Protein AF-A0A0Q7AJ05-F1 (afdb_monomer_lite)

Structure (mmCIF, N/CA/C/O backbone):
data_AF-A0A0Q7AJ05-F1
#
_entry.id   AF-A0A0Q7AJ05-F1
#
loop_
_atom_site.group_PDB
_atom_site.id
_atom_site.type_symbol
_atom_site.label_atom_id
_atom_site.label_alt_id
_atom_site.label_comp_id
_atom_site.label_asym_id
_atom_site.label_entity_id
_atom_site.label_seq_id
_atom_site.pdbx_PDB_ins_code
_atom_site.Cartn_x
_atom_site.Cartn_y
_atom_site.Cartn_z
_atom_site.occupancy
_atom_site.B_iso_or_equiv
_atom_site.auth_seq_id
_atom_site.auth_comp_id
_atom_site.auth_asym_id
_atom_site.auth_atom_id
_atom_site.pdbx_PDB_model_num
ATOM 1 N N . MET A 1 1 ? 37.670 7.501 -69.233 1.00 36.72 1 MET A N 1
ATOM 2 C CA . MET A 1 1 ? 38.325 7.674 -67.916 1.00 36.72 1 MET A CA 1
ATOM 3 C C . MET A 1 1 ? 37.404 8.560 -67.084 1.00 36.72 1 MET A C 1
ATOM 5 O O . MET A 1 1 ? 37.177 9.682 -67.501 1.00 36.72 1 MET A O 1
ATOM 9 N N . ASN A 1 2 ? 36.575 7.958 -66.219 1.00 43.41 2 ASN A N 1
ATOM 10 C CA . ASN A 1 2 ? 36.745 7.865 -64.747 1.00 43.41 2 ASN A CA 1
ATOM 11 C C . ASN A 1 2 ? 36.467 9.225 -64.064 1.00 43.41 2 ASN A C 1
ATOM 13 O O . ASN A 1 2 ? 37.053 10.209 -64.479 1.00 43.41 2 ASN A O 1
ATOM 17 N N . THR A 1 3 ? 35.607 9.389 -63.053 1.00 43.09 3 THR A N 1
ATOM 18 C CA . THR A 1 3 ? 35.204 8.502 -61.947 1.00 43.09 3 THR A CA 1
ATOM 19 C C . THR A 1 3 ? 33.803 8.872 -61.421 1.00 43.09 3 THR A C 1
ATOM 21 O O . THR A 1 3 ? 33.572 9.996 -60.982 1.00 43.09 3 THR A O 1
ATOM 24 N N . ALA A 1 4 ? 32.872 7.914 -61.387 1.00 48.44 4 ALA A N 1
ATOM 25 C CA . ALA A 1 4 ? 31.669 8.031 -60.564 1.00 48.44 4 ALA A CA 1
ATOM 26 C C . ALA A 1 4 ? 32.056 7.701 -59.115 1.00 48.44 4 ALA A C 1
ATOM 28 O O . ALA A 1 4 ? 32.361 6.553 -58.793 1.00 48.44 4 ALA A O 1
ATOM 29 N N . VAL A 1 5 ? 32.106 8.716 -58.251 1.00 51.06 5 VAL A N 1
ATOM 30 C CA . VAL A 1 5 ? 32.210 8.512 -56.802 1.00 51.06 5 VAL A CA 1
ATOM 31 C C . VAL A 1 5 ? 30.857 8.001 -56.321 1.00 51.06 5 VAL A C 1
ATOM 33 O O . VAL A 1 5 ? 29.906 8.758 -56.144 1.00 51.06 5 VAL A O 1
ATOM 36 N N . THR A 1 6 ? 30.764 6.686 -56.153 1.00 51.88 6 THR A N 1
ATOM 37 C CA . THR A 1 6 ? 29.638 6.030 -55.493 1.00 51.88 6 THR A CA 1
ATOM 38 C C . THR A 1 6 ? 29.774 6.249 -53.989 1.00 51.88 6 THR A C 1
ATOM 40 O O . THR A 1 6 ? 30.535 5.562 -53.309 1.00 51.88 6 THR A O 1
ATOM 43 N N . SER A 1 7 ? 29.052 7.233 -53.464 1.00 50.41 7 SER A N 1
ATOM 44 C CA . SER A 1 7 ? 28.929 7.480 -52.028 1.00 50.41 7 SER A CA 1
ATOM 45 C C . SER A 1 7 ? 28.163 6.325 -51.372 1.00 50.41 7 SER A C 1
ATOM 47 O O . SER A 1 7 ? 26.962 6.169 -51.584 1.00 50.41 7 SER A O 1
ATOM 49 N N . LEU A 1 8 ? 28.847 5.496 -50.581 1.00 55.56 8 LEU A N 1
ATOM 50 C CA . LEU A 1 8 ? 28.213 4.458 -49.763 1.00 55.56 8 LEU A CA 1
ATOM 51 C C . LEU A 1 8 ? 27.357 5.100 -48.649 1.00 55.56 8 LEU A C 1
ATOM 53 O O . LEU A 1 8 ? 27.815 6.051 -48.008 1.00 55.56 8 LEU A O 1
ATOM 57 N N . PRO A 1 9 ? 26.145 4.586 -48.358 1.00 49.41 9 PRO A N 1
ATOM 58 C CA . PRO A 1 9 ? 25.300 5.122 -47.298 1.00 49.41 9 PRO A CA 1
ATOM 59 C C . PRO A 1 9 ? 25.856 4.734 -45.918 1.00 49.41 9 PRO A C 1
ATOM 61 O O . PRO A 1 9 ? 25.534 3.692 -45.353 1.00 49.41 9 PRO A O 1
ATOM 64 N N . MET A 1 10 ? 26.665 5.623 -45.340 1.00 47.88 10 MET A N 1
ATOM 65 C CA . MET A 1 10 ? 27.173 5.582 -43.955 1.00 47.88 10 MET A CA 1
ATOM 66 C C . MET A 1 10 ? 26.078 5.793 -42.880 1.00 47.88 10 MET A C 1
ATOM 68 O O . MET A 1 10 ? 26.376 6.006 -41.709 1.00 47.88 10 MET A O 1
ATOM 72 N N . THR A 1 11 ? 24.794 5.739 -43.244 1.00 56.31 11 THR A N 1
ATOM 73 C CA . THR A 1 11 ? 23.665 6.115 -42.372 1.00 56.31 11 THR A CA 1
ATOM 74 C C . THR A 1 11 ? 22.971 4.921 -41.698 1.00 56.31 11 THR A C 1
ATOM 76 O O . THR A 1 11 ? 22.140 5.108 -40.814 1.00 56.31 11 THR A O 1
ATOM 79 N N . SER A 1 12 ? 23.307 3.683 -42.074 1.00 60.09 12 SER A N 1
ATOM 80 C CA . SER A 1 12 ? 22.541 2.488 -41.672 1.00 60.09 12 SER A CA 1
ATOM 81 C C . SER A 1 12 ? 22.815 2.016 -40.230 1.00 60.09 12 SER A C 1
ATOM 83 O O . SER A 1 12 ? 21.885 1.754 -39.468 1.00 60.09 12 SER A O 1
ATOM 85 N N . ALA A 1 13 ? 24.079 1.979 -39.793 1.00 55.28 13 ALA A N 1
ATOM 86 C CA . ALA A 1 13 ? 24.432 1.426 -38.478 1.00 55.28 13 ALA A CA 1
ATOM 87 C C . ALA A 1 13 ? 24.082 2.361 -37.303 1.00 55.28 13 ALA A C 1
ATOM 89 O O . ALA A 1 13 ? 23.601 1.908 -36.264 1.00 55.28 13 ALA A O 1
ATOM 90 N N . ALA A 1 14 ? 24.271 3.675 -37.469 1.00 57.97 14 ALA A N 1
ATOM 91 C CA . ALA A 1 14 ? 23.966 4.662 -36.430 1.00 57.97 14 ALA A CA 1
ATOM 92 C C . ALA A 1 14 ? 22.452 4.806 -36.191 1.00 57.97 14 ALA A C 1
ATOM 94 O O . ALA A 1 14 ? 22.012 4.910 -35.046 1.00 57.97 14 ALA A O 1
ATOM 95 N N . ALA A 1 15 ? 21.643 4.742 -37.255 1.00 58.00 15 ALA A N 1
ATOM 96 C CA . ALA A 1 15 ? 20.185 4.759 -37.153 1.00 58.00 15 ALA A CA 1
ATOM 97 C C . ALA A 1 15 ? 19.637 3.485 -36.480 1.00 58.00 15 ALA A C 1
ATOM 99 O O . ALA A 1 15 ? 18.734 3.571 -35.646 1.00 58.00 15 ALA A O 1
ATOM 100 N N . ALA A 1 16 ? 20.221 2.318 -36.776 1.00 56.88 16 ALA A N 1
ATOM 101 C CA . ALA A 1 16 ? 19.864 1.049 -36.137 1.00 56.88 16 ALA A CA 1
ATOM 102 C C . ALA A 1 16 ? 20.272 0.990 -34.648 1.00 56.88 16 ALA A C 1
ATOM 104 O O . ALA A 1 16 ? 19.527 0.484 -33.806 1.00 56.88 16 ALA A O 1
ATOM 105 N N . ALA A 1 17 ? 21.427 1.552 -34.284 1.00 59.06 17 ALA A N 1
ATOM 106 C CA . ALA A 1 17 ? 21.846 1.666 -32.885 1.00 59.06 17 ALA A CA 1
ATOM 107 C C . ALA A 1 17 ? 20.964 2.651 -32.093 1.00 59.06 17 ALA A C 1
ATOM 109 O O . ALA A 1 17 ? 20.597 2.380 -30.947 1.00 59.06 17 ALA A O 1
ATOM 110 N N . ALA A 1 18 ? 20.567 3.769 -32.710 1.00 60.91 18 ALA A N 1
ATOM 111 C CA . ALA A 1 18 ? 19.672 4.753 -32.105 1.00 60.91 18 ALA A CA 1
ATOM 112 C C . ALA A 1 18 ? 18.258 4.193 -31.866 1.00 60.91 18 ALA A C 1
ATOM 114 O O . ALA A 1 18 ? 17.681 4.426 -30.801 1.00 60.91 18 ALA A O 1
ATOM 115 N N . SER A 1 19 ? 17.712 3.412 -32.806 1.00 62.97 19 SER A N 1
ATOM 116 C CA . SER A 1 19 ? 16.404 2.762 -32.638 1.00 62.97 19 SER A CA 1
ATOM 117 C C . SER A 1 19 ? 16.433 1.688 -31.546 1.00 62.97 19 SER A C 1
ATOM 119 O O . SER A 1 19 ? 15.522 1.625 -30.716 1.00 62.97 19 SER A O 1
ATOM 121 N N . THR A 1 20 ? 17.521 0.917 -31.468 1.00 69.38 20 THR A N 1
ATOM 122 C CA . THR A 1 20 ? 17.738 -0.088 -30.417 1.00 69.38 20 THR A CA 1
ATOM 123 C C . THR A 1 20 ? 17.865 0.565 -29.036 1.00 69.38 20 THR A C 1
ATOM 125 O O . THR A 1 20 ? 17.202 0.153 -28.082 1.00 69.38 20 THR A O 1
ATOM 128 N N . GLY A 1 21 ? 18.641 1.649 -28.926 1.00 69.56 21 GLY A N 1
ATOM 129 C CA . GLY A 1 21 ? 18.791 2.412 -27.684 1.00 69.56 21 GLY A CA 1
ATOM 130 C C . GLY A 1 21 ? 17.496 3.094 -27.224 1.00 69.56 21 GLY A C 1
ATOM 131 O O . GLY A 1 21 ? 17.199 3.125 -26.027 1.00 69.56 21 GLY A O 1
ATOM 132 N N . ALA A 1 22 ? 16.684 3.600 -28.158 1.00 72.38 22 ALA A N 1
ATOM 133 C CA . ALA A 1 22 ? 15.378 4.186 -27.857 1.00 72.38 22 ALA A CA 1
ATOM 134 C C . ALA A 1 22 ? 14.361 3.132 -27.382 1.00 72.38 22 ALA A C 1
ATOM 136 O O . ALA A 1 22 ? 13.638 3.370 -26.409 1.00 72.38 22 ALA A O 1
ATOM 137 N N . GLY A 1 23 ? 14.343 1.955 -28.017 1.00 74.69 23 GLY A N 1
ATOM 138 C CA . GLY A 1 23 ? 13.509 0.822 -27.611 1.00 74.69 23 GLY A CA 1
ATOM 139 C C . GLY A 1 23 ? 13.845 0.336 -26.201 1.00 74.69 23 GLY A C 1
ATOM 140 O O . GLY A 1 23 ? 12.951 0.214 -25.360 1.00 74.69 23 GLY A O 1
ATOM 141 N N . LEU A 1 24 ? 15.137 0.172 -25.904 1.00 78.94 24 LEU A N 1
ATOM 142 C CA . LEU A 1 24 ? 15.610 -0.250 -24.586 1.00 78.94 24 LEU A CA 1
ATOM 143 C C . LEU A 1 24 ? 15.255 0.780 -23.499 1.00 78.94 24 LEU A C 1
ATOM 145 O O . LEU A 1 24 ? 14.713 0.425 -22.453 1.00 78.94 24 LEU A O 1
ATOM 149 N N . ARG A 1 25 ? 15.457 2.080 -23.763 1.00 75.88 25 ARG A N 1
ATOM 150 C CA . ARG A 1 25 ? 15.047 3.159 -22.841 1.00 75.88 25 ARG A CA 1
ATOM 151 C C . ARG A 1 25 ? 13.545 3.145 -22.554 1.00 75.88 25 ARG A C 1
ATOM 153 O O . ARG A 1 25 ? 13.142 3.395 -21.417 1.00 75.88 25 ARG A O 1
ATOM 160 N N . ARG A 1 26 ? 12.709 2.863 -23.558 1.00 78.88 26 ARG A N 1
ATOM 161 C CA . ARG A 1 26 ? 11.251 2.766 -23.383 1.00 78.88 26 ARG A CA 1
ATOM 162 C C . ARG A 1 26 ? 10.872 1.582 -22.493 1.00 78.88 26 AR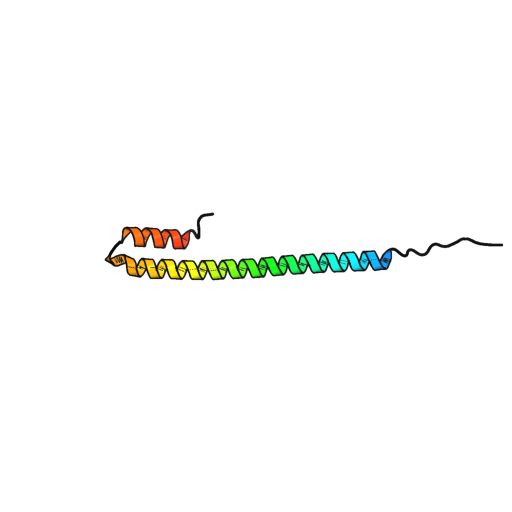G A C 1
ATOM 164 O O . ARG A 1 26 ? 10.048 1.758 -21.598 1.00 78.88 26 ARG A O 1
ATOM 171 N N . GLN A 1 27 ? 11.504 0.426 -22.690 1.00 82.06 27 GLN A N 1
ATOM 172 C CA . GLN A 1 27 ? 11.274 -0.764 -21.867 1.00 82.06 27 GLN A CA 1
ATOM 173 C C . GLN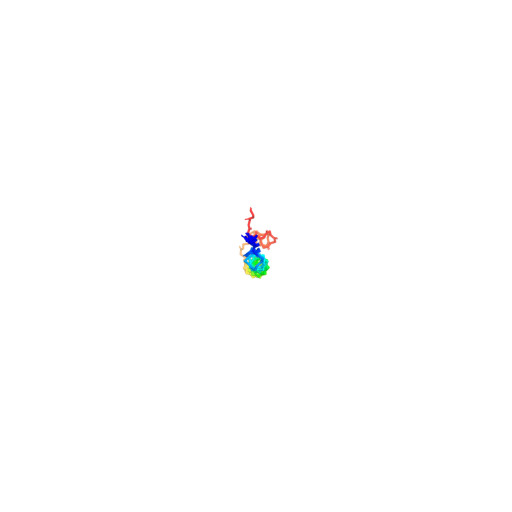 A 1 27 ? 11.690 -0.541 -20.408 1.00 82.06 27 GLN A C 1
ATOM 175 O O . GLN A 1 27 ? 10.910 -0.832 -19.504 1.00 82.06 27 GLN A O 1
ATOM 180 N N . PHE A 1 28 ? 12.853 0.070 -20.159 1.00 84.06 28 PHE A N 1
ATOM 181 C CA . PHE A 1 28 ? 13.283 0.408 -18.796 1.00 84.06 28 PHE A CA 1
ATOM 182 C C . PHE A 1 28 ? 12.334 1.386 -18.101 1.00 84.06 28 PHE A C 1
ATOM 184 O O . PHE A 1 28 ? 12.007 1.193 -16.933 1.00 84.06 28 PHE A O 1
ATOM 191 N N . LYS A 1 29 ? 11.839 2.410 -18.810 1.00 83.81 29 LYS A N 1
ATOM 192 C CA . LYS A 1 29 ? 10.833 3.328 -18.253 1.00 83.81 29 LYS A CA 1
ATOM 193 C C . LYS A 1 29 ? 9.539 2.604 -17.882 1.00 83.81 29 LYS A C 1
ATOM 195 O O . LYS A 1 29 ? 8.973 2.884 -16.830 1.00 83.81 29 LYS A O 1
ATOM 200 N N . GLN A 1 30 ? 9.081 1.675 -18.720 1.00 86.75 30 GLN A N 1
ATOM 201 C CA . GLN A 1 30 ? 7.889 0.875 -18.432 1.00 86.75 30 GLN A CA 1
ATOM 202 C C . G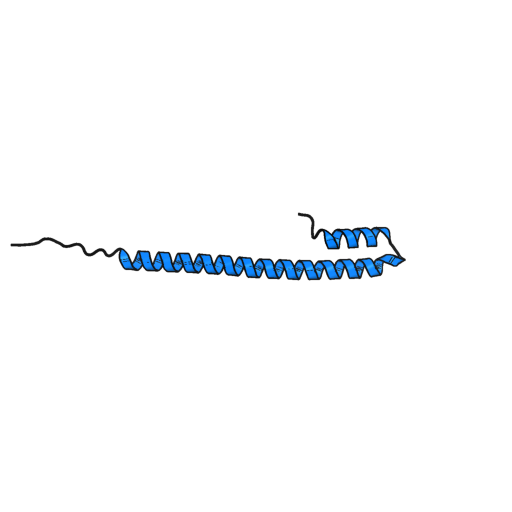LN A 1 30 ? 8.106 -0.048 -17.230 1.00 86.75 30 GLN A C 1
ATOM 204 O O . GLN A 1 30 ? 7.280 -0.054 -16.322 1.00 86.75 30 GLN A O 1
ATOM 209 N N . ALA A 1 31 ? 9.233 -0.760 -17.174 1.00 87.00 31 ALA A N 1
ATOM 210 C CA . ALA A 1 31 ? 9.579 -1.611 -16.039 1.00 87.00 31 ALA A CA 1
ATOM 211 C C . ALA A 1 31 ? 9.680 -0.802 -14.735 1.00 87.00 31 ALA A C 1
ATOM 213 O O . ALA A 1 31 ? 9.105 -1.189 -13.721 1.00 87.00 31 ALA A O 1
ATOM 214 N N . GLY A 1 32 ? 10.327 0.367 -14.777 1.00 86.38 32 GLY A N 1
ATOM 215 C CA . GLY A 1 32 ? 10.400 1.289 -13.644 1.00 86.38 32 GLY A CA 1
ATOM 216 C C . GLY A 1 32 ? 9.021 1.758 -13.179 1.00 86.38 32 GLY A C 1
ATOM 217 O O . GLY A 1 32 ? 8.749 1.757 -11.981 1.00 86.38 32 GLY A O 1
ATOM 218 N N . ALA A 1 33 ? 8.116 2.081 -14.108 1.00 90.25 33 ALA A N 1
ATOM 219 C CA . ALA A 1 33 ? 6.743 2.453 -13.774 1.00 90.25 33 ALA A CA 1
ATOM 220 C C . ALA A 1 33 ? 5.971 1.299 -13.110 1.00 90.25 33 ALA A C 1
ATOM 222 O O . ALA A 1 33 ? 5.242 1.528 -12.147 1.00 90.25 33 ALA A O 1
ATOM 223 N N . VAL A 1 34 ? 6.151 0.061 -13.580 1.00 92.00 34 VAL A N 1
ATOM 224 C CA . VAL A 1 34 ? 5.524 -1.128 -12.978 1.00 92.00 34 VAL A CA 1
ATOM 225 C C . VAL A 1 34 ? 6.046 -1.365 -11.561 1.00 92.00 34 VAL A C 1
ATOM 227 O O . VAL A 1 34 ? 5.249 -1.534 -10.638 1.00 92.00 34 VAL A O 1
ATOM 230 N N . ILE A 1 35 ? 7.366 -1.318 -11.365 1.00 91.38 35 ILE A N 1
ATOM 231 C CA . ILE A 1 35 ? 7.992 -1.478 -10.044 1.00 91.38 35 ILE A CA 1
ATOM 232 C C . ILE A 1 35 ? 7.508 -0.385 -9.088 1.00 91.38 35 ILE A C 1
ATOM 234 O O . ILE A 1 35 ? 7.122 -0.679 -7.957 1.00 91.38 35 ILE A O 1
ATOM 238 N N . TRP A 1 36 ? 7.463 0.867 -9.548 1.00 90.00 36 TRP A N 1
ATOM 239 C CA . TRP A 1 36 ? 6.957 1.981 -8.753 1.00 90.00 36 TRP A CA 1
ATOM 240 C C . TRP A 1 36 ? 5.502 1.767 -8.329 1.00 90.00 36 TRP A C 1
ATOM 242 O O . TRP A 1 36 ? 5.171 1.908 -7.155 1.00 90.00 36 TRP A O 1
ATOM 252 N N . ARG A 1 37 ? 4.631 1.344 -9.253 1.00 90.75 37 ARG A N 1
ATOM 253 C CA . ARG A 1 37 ? 3.223 1.049 -8.946 1.00 90.75 37 ARG A CA 1
ATOM 254 C C . ARG A 1 37 ? 3.070 -0.086 -7.937 1.00 90.75 37 ARG A C 1
ATOM 256 O O . ARG A 1 37 ? 2.205 0.001 -7.066 1.00 90.75 37 ARG A O 1
ATOM 263 N N . ALA A 1 38 ? 3.911 -1.115 -8.020 1.00 88.31 38 ALA A N 1
ATOM 264 C CA . ALA A 1 38 ? 3.929 -2.200 -7.045 1.00 88.31 38 ALA A CA 1
ATOM 265 C C . ALA A 1 38 ? 4.354 -1.703 -5.652 1.00 88.31 38 ALA A C 1
ATOM 267 O O . ALA A 1 38 ? 3.703 -2.032 -4.660 1.00 88.31 38 ALA A O 1
ATOM 268 N N . LEU A 1 39 ? 5.389 -0.860 -5.576 1.00 88.62 39 LEU A N 1
ATOM 269 C CA . LEU A 1 39 ? 5.836 -0.239 -4.327 1.00 88.62 39 LEU A CA 1
ATOM 270 C C . LEU A 1 39 ? 4.767 0.679 -3.727 1.00 88.62 39 LEU A C 1
ATOM 272 O O . LEU A 1 39 ? 4.487 0.585 -2.534 1.00 88.62 39 LEU A O 1
ATOM 276 N N . GLU A 1 40 ? 4.115 1.513 -4.540 1.00 91.81 40 GLU A N 1
ATOM 277 C CA . GLU A 1 40 ? 2.992 2.340 -4.091 1.00 91.81 40 GLU A CA 1
ATOM 278 C C . GLU A 1 40 ? 1.843 1.485 -3.548 1.00 91.81 40 GLU A C 1
ATOM 280 O O . GLU A 1 40 ? 1.267 1.808 -2.511 1.00 91.81 40 GLU A O 1
ATOM 285 N N . ALA A 1 41 ? 1.492 0.393 -4.234 1.00 87.94 41 ALA A N 1
ATOM 286 C CA . ALA A 1 41 ? 0.436 -0.510 -3.790 1.00 87.94 41 ALA A CA 1
ATOM 287 C C . ALA A 1 41 ? 0.791 -1.182 -2.456 1.00 87.94 41 ALA A C 1
ATOM 289 O O . ALA A 1 41 ? -0.032 -1.194 -1.538 1.00 87.94 41 ALA A O 1
ATOM 290 N N . ALA A 1 42 ? 2.025 -1.672 -2.314 1.00 88.38 42 ALA A N 1
ATOM 291 C CA . ALA A 1 42 ? 2.514 -2.260 -1.071 1.00 88.38 42 ALA A CA 1
ATOM 292 C C . ALA A 1 42 ? 2.544 -1.236 0.078 1.00 88.38 42 ALA A C 1
ATOM 294 O O . ALA A 1 42 ? 2.112 -1.538 1.193 1.00 88.38 42 ALA A O 1
ATOM 295 N N . GLY A 1 43 ? 2.997 -0.009 -0.195 1.00 87.94 43 GLY A N 1
ATOM 296 C CA . GLY A 1 43 ? 2.996 1.097 0.760 1.00 87.94 43 GLY A CA 1
ATOM 297 C C . GLY A 1 43 ? 1.585 1.471 1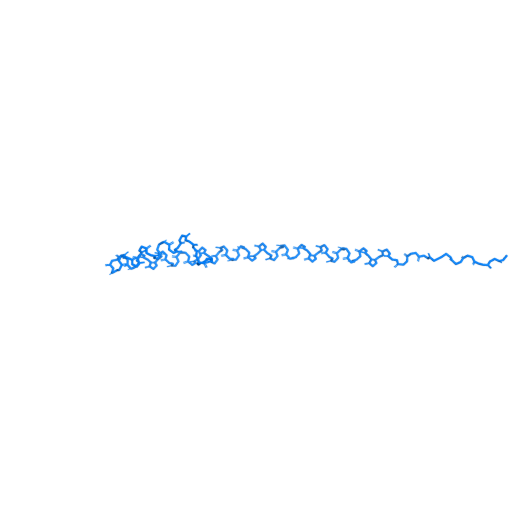.216 1.00 87.94 43 GLY A C 1
ATOM 298 O O . GLY A 1 43 ? 1.336 1.556 2.419 1.00 87.94 43 GLY A O 1
ATOM 299 N N . ARG A 1 44 ? 0.637 1.602 0.277 1.00 88.31 44 ARG A N 1
ATOM 300 C CA . ARG A 1 44 ? -0.783 1.851 0.582 1.00 88.31 44 ARG A CA 1
ATOM 301 C C . ARG A 1 44 ? -1.379 0.741 1.443 1.00 88.31 44 ARG A C 1
ATOM 303 O O . ARG A 1 44 ? -1.991 1.037 2.465 1.00 88.31 44 ARG A O 1
ATOM 310 N N . ALA A 1 45 ? -1.143 -0.523 1.088 1.00 88.06 45 ALA A N 1
ATOM 311 C CA . ALA A 1 45 ? -1.625 -1.661 1.867 1.00 88.06 45 ALA A CA 1
ATOM 312 C C . ALA A 1 45 ? -1.058 -1.652 3.296 1.00 88.06 45 ALA A C 1
ATOM 314 O O . ALA A 1 45 ? -1.784 -1.886 4.264 1.00 88.06 45 ALA A O 1
ATOM 315 N N . ARG A 1 46 ? 0.231 -1.331 3.460 1.00 89.81 46 ARG A N 1
ATOM 316 C CA . ARG A 1 46 ? 0.850 -1.199 4.784 1.00 89.81 46 ARG A CA 1
ATOM 317 C C . ARG A 1 46 ? 0.227 -0.058 5.592 1.00 89.81 46 ARG A C 1
ATOM 319 O O . ARG A 1 46 ? -0.132 -0.277 6.747 1.00 89.81 46 ARG A O 1
ATOM 326 N N . ALA A 1 47 ? 0.069 1.124 4.999 1.00 86.31 47 ALA A N 1
ATOM 327 C CA . ALA A 1 47 ? -0.541 2.278 5.660 1.00 86.31 47 ALA A CA 1
ATOM 328 C C . ALA A 1 47 ? -1.982 1.980 6.109 1.00 86.31 47 ALA A C 1
ATOM 330 O O . ALA A 1 47 ? -2.345 2.252 7.252 1.00 86.31 47 ALA A O 1
ATOM 331 N N . GLN A 1 48 ? -2.769 1.324 5.252 1.00 90.31 48 GLN A N 1
ATOM 332 C CA . GLN A 1 48 ? -4.132 0.895 5.560 1.00 90.31 48 GLN A CA 1
ATOM 333 C C . GLN A 1 48 ? -4.184 -0.040 6.777 1.00 90.31 48 GLN A C 1
ATOM 335 O O . GLN A 1 48 ? -5.013 0.149 7.666 1.00 90.31 48 GLN A O 1
ATOM 340 N N . ARG A 1 49 ? -3.273 -1.021 6.863 1.00 89.44 49 ARG A N 1
ATOM 341 C CA . ARG A 1 49 ? -3.192 -1.926 8.024 1.00 89.44 49 ARG A CA 1
ATOM 342 C C . ARG A 1 49 ? -2.873 -1.175 9.315 1.00 89.44 49 ARG A C 1
ATOM 344 O O . ARG A 1 49 ? -3.481 -1.472 10.340 1.00 89.44 49 ARG A O 1
ATOM 351 N N . HIS A 1 50 ? -1.960 -0.204 9.270 1.00 90.00 50 HIS A N 1
ATOM 352 C CA . HIS A 1 50 ? -1.632 0.615 10.440 1.00 90.00 50 HIS A CA 1
ATOM 353 C C . HIS A 1 50 ? -2.818 1.475 10.894 1.00 90.00 50 HIS A C 1
ATOM 355 O O . HIS A 1 50 ? -3.108 1.508 12.087 1.00 90.00 50 HIS A O 1
ATOM 361 N N . LEU A 1 51 ? -3.546 2.099 9.961 1.00 88.12 51 LEU A N 1
ATOM 362 C CA . LEU A 1 51 ? -4.745 2.882 10.278 1.00 88.12 51 LEU A CA 1
ATOM 363 C C . LEU A 1 51 ? -5.840 2.029 10.925 1.00 88.12 51 LEU A C 1
ATOM 365 O O . LEU A 1 51 ? -6.434 2.448 11.912 1.00 88.12 51 LEU A O 1
ATOM 369 N N . LEU A 1 52 ? -6.084 0.820 10.414 1.00 91.62 52 LEU A N 1
ATOM 370 C CA . LEU A 1 52 ? -7.074 -0.093 10.993 1.00 91.62 52 LEU A CA 1
ATOM 371 C C . LEU A 1 52 ? -6.664 -0.599 12.380 1.00 91.62 52 LEU A C 1
ATOM 373 O O . LEU A 1 52 ? -7.508 -0.678 13.270 1.00 91.62 52 LEU A O 1
ATOM 377 N N . ALA A 1 53 ? -5.382 -0.915 12.577 1.00 91.31 53 ALA A N 1
ATOM 378 C CA . ALA A 1 53 ? -4.868 -1.317 13.882 1.00 91.31 53 ALA A CA 1
ATOM 379 C C . ALA A 1 53 ? -5.008 -0.186 14.910 1.00 91.31 53 ALA A C 1
ATOM 381 O O . ALA A 1 53 ? -5.431 -0.430 16.038 1.00 91.31 53 ALA A O 1
ATOM 382 N N . PHE A 1 54 ? -4.715 1.052 14.508 1.00 88.44 54 PHE A N 1
ATOM 383 C CA . PHE A 1 54 ? -4.902 2.218 15.363 1.00 88.44 54 PHE A CA 1
ATOM 384 C C . PHE A 1 54 ? -6.388 2.481 15.649 1.00 88.44 54 PHE A C 1
ATOM 386 O O . PHE A 1 54 ? -6.765 2.676 16.798 1.00 88.44 54 PHE A O 1
ATOM 393 N N . ALA A 1 55 ? -7.260 2.362 14.643 1.00 90.25 55 ALA A N 1
ATOM 394 C CA . ALA A 1 55 ? -8.706 2.485 14.829 1.00 90.25 55 ALA A CA 1
ATOM 395 C C . ALA A 1 55 ? -9.257 1.474 15.846 1.00 90.25 55 ALA A C 1
ATOM 397 O O . ALA A 1 55 ? -10.108 1.827 16.657 1.00 90.25 55 ALA A O 1
ATOM 398 N N . ALA A 1 56 ? -8.757 0.233 15.829 1.00 90.50 56 ALA A N 1
ATOM 399 C CA . ALA A 1 56 ? -9.139 -0.791 16.800 1.00 90.50 56 ALA A CA 1
ATOM 400 C C . ALA A 1 56 ? -8.703 -0.432 18.231 1.00 90.50 56 ALA A C 1
ATOM 402 O O . ALA A 1 56 ? -9.436 -0.688 19.179 1.00 90.50 56 ALA A O 1
ATOM 403 N N . GLN A 1 57 ? -7.540 0.207 18.397 1.00 91.56 57 GLN A N 1
ATOM 404 C CA . GLN A 1 57 ? -7.086 0.697 19.705 1.00 91.56 57 GLN A CA 1
ATOM 405 C C . GLN A 1 57 ? -7.934 1.876 20.200 1.00 91.56 57 GLN A C 1
ATOM 407 O O . GLN A 1 57 ? -8.216 1.981 21.392 1.00 91.56 57 GLN A O 1
ATOM 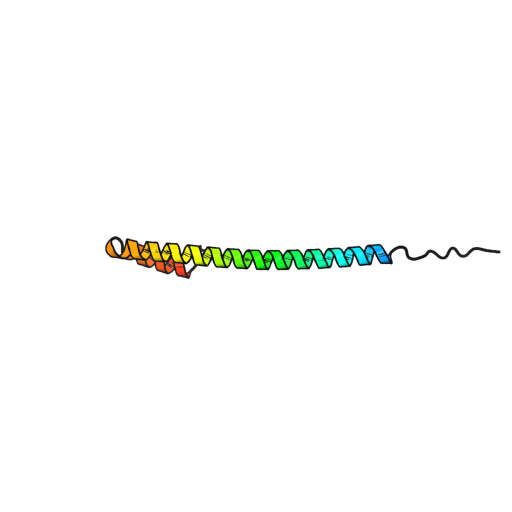412 N N . CYS A 1 58 ? -8.370 2.751 19.291 1.00 88.12 58 CYS A N 1
ATOM 413 C CA . CYS A 1 58 ? -9.190 3.915 19.623 1.00 88.12 58 CYS A CA 1
ATOM 414 C C . CYS A 1 58 ? -10.661 3.578 19.903 1.00 88.12 58 CYS A C 1
ATOM 416 O O . CYS A 1 58 ? -11.361 4.414 20.462 1.00 88.12 58 CYS A O 1
ATOM 418 N N . GLU A 1 59 ? -11.144 2.387 19.548 1.00 86.94 59 GLU A N 1
ATOM 419 C CA . GLU A 1 59 ? -12.571 2.036 19.572 1.00 86.94 59 GLU A CA 1
ATOM 420 C C . GLU A 1 59 ? -13.240 2.211 20.944 1.00 86.94 59 GLU A C 1
ATOM 422 O O . GLU A 1 59 ? -14.377 2.672 21.016 1.00 86.94 59 GLU A O 1
ATOM 427 N N . ALA A 1 60 ? -12.522 1.913 22.029 1.00 83.12 60 ALA A N 1
ATOM 428 C CA . ALA A 1 60 ? -13.045 2.039 23.390 1.00 83.12 60 ALA A CA 1
ATOM 429 C C . ALA A 1 60 ? -13.033 3.481 23.931 1.00 83.12 60 ALA A C 1
ATOM 431 O O . ALA A 1 60 ? -13.815 3.809 24.818 1.00 83.12 60 ALA A O 1
ATOM 432 N N . LEU A 1 61 ? -12.139 4.337 23.425 1.00 90.38 61 LEU A N 1
ATOM 433 C CA . LEU A 1 61 ? -11.908 5.686 23.961 1.00 90.38 61 LEU A CA 1
ATOM 434 C C . LEU A 1 61 ? -12.542 6.773 23.092 1.00 90.38 61 LEU A C 1
ATOM 436 O O . LEU A 1 61 ? -13.044 7.771 23.600 1.00 90.38 61 LEU A O 1
ATOM 440 N N . GLN A 1 62 ? -12.481 6.601 21.774 1.00 90.75 62 GLN A N 1
ATOM 441 C CA . GLN A 1 62 ? -12.880 7.586 20.776 1.00 90.75 62 GLN A CA 1
ATOM 442 C C . GLN A 1 62 ? -13.505 6.872 19.565 1.00 90.75 62 GLN A C 1
ATOM 444 O O . GLN A 1 62 ? -12.853 6.690 18.530 1.00 90.75 62 GLN A O 1
ATOM 449 N N . PRO A 1 63 ? -14.781 6.459 19.671 1.00 87.88 63 PRO A N 1
ATOM 450 C CA . PRO A 1 63 ? -15.449 5.682 18.629 1.00 87.88 63 PRO A CA 1
ATOM 451 C C . PRO A 1 63 ? -15.641 6.463 17.321 1.00 87.88 63 PRO A C 1
ATOM 453 O O . PRO A 1 63 ? -15.579 5.867 16.246 1.00 87.88 63 PRO A O 1
ATOM 456 N N . GLU A 1 64 ? -15.821 7.787 17.380 1.00 89.69 64 GLU A N 1
ATOM 457 C CA . GLU A 1 64 ? -15.910 8.621 16.171 1.00 89.69 64 GLU A CA 1
ATOM 458 C C . GLU A 1 64 ? -14.568 8.701 15.435 1.00 89.69 64 GLU A C 1
ATOM 460 O O . GLU A 1 64 ? -14.518 8.456 14.231 1.00 89.69 64 GLU A O 1
ATOM 465 N N . LEU A 1 65 ? -13.457 8.879 16.159 1.00 87.31 65 LEU A N 1
ATOM 466 C CA . LEU A 1 65 ? -12.120 8.812 15.564 1.00 87.31 65 LEU A CA 1
ATOM 467 C C . LEU A 1 65 ? -11.863 7.435 14.926 1.00 87.31 65 LEU A C 1
ATOM 469 O O . LEU A 1 65 ? -11.341 7.343 13.817 1.00 87.31 65 LEU A O 1
ATOM 473 N N . ALA A 1 66 ? -12.278 6.345 15.580 1.00 89.12 66 ALA A N 1
ATOM 474 C CA . ALA A 1 66 ? -12.167 5.001 15.015 1.00 89.12 66 ALA A CA 1
ATOM 475 C C . ALA A 1 66 ? -12.970 4.837 13.707 1.00 89.12 66 ALA A C 1
ATOM 477 O O . ALA A 1 66 ? -12.506 4.166 12.778 1.00 89.12 66 ALA A O 1
ATOM 478 N N . LYS A 1 67 ? -14.157 5.452 13.592 1.00 89.25 67 LYS A N 1
ATOM 479 C CA . LYS A 1 67 ? -14.937 5.470 12.341 1.00 89.25 67 LYS A CA 1
ATOM 480 C C . LYS A 1 67 ? -14.215 6.246 11.241 1.00 89.25 67 LYS A C 1
ATOM 482 O O . LYS A 1 67 ? -14.099 5.725 10.130 1.00 89.25 67 LYS A O 1
ATOM 487 N N . GLU A 1 68 ? -13.694 7.432 11.545 1.00 89.62 68 GLU A N 1
ATOM 488 C CA . GLU A 1 68 ? -12.950 8.253 10.582 1.00 89.62 68 GLU A CA 1
ATOM 489 C C . GLU A 1 68 ? -11.694 7.537 10.074 1.00 89.62 68 GLU A C 1
ATOM 491 O O . GLU A 1 68 ? -11.471 7.452 8.867 1.00 89.62 68 GLU A O 1
ATOM 496 N N . LEU A 1 69 ? -10.921 6.917 10.968 1.00 88.00 69 LEU A N 1
ATOM 497 C CA . LEU A 1 69 ? -9.729 6.147 10.606 1.00 88.00 69 LEU A CA 1
ATOM 498 C C . LEU A 1 69 ? -10.063 4.958 9.694 1.00 88.00 69 LEU A C 1
ATOM 500 O O . LEU A 1 69 ? -9.344 4.685 8.730 1.00 88.00 69 LEU A O 1
ATOM 504 N N . ARG A 1 70 ? -11.179 4.261 9.948 1.00 88.69 70 ARG A N 1
ATOM 505 C CA . ARG A 1 70 ? -11.664 3.182 9.069 1.00 88.69 70 ARG A CA 1
ATOM 506 C C . ARG A 1 70 ? -12.096 3.713 7.708 1.00 88.69 70 ARG A C 1
ATOM 508 O O . ARG A 1 70 ? -11.800 3.062 6.705 1.00 88.69 70 ARG A O 1
ATOM 515 N N . ALA A 1 71 ? -12.762 4.864 7.654 1.00 88.38 71 ALA A N 1
ATOM 516 C CA . ALA A 1 71 ? -13.143 5.504 6.398 1.00 88.38 71 ALA A CA 1
ATOM 517 C C . ALA A 1 71 ? -11.904 5.925 5.587 1.00 88.38 71 ALA A C 1
ATOM 519 O O . ALA A 1 71 ? -11.773 5.534 4.425 1.00 88.38 71 ALA A O 1
ATOM 520 N N . ALA A 1 72 ? -10.940 6.594 6.225 1.00 85.69 72 ALA A N 1
ATOM 521 C CA . ALA A 1 72 ? -9.673 7.002 5.618 1.00 85.69 72 ALA A CA 1
ATOM 522 C C . ALA A 1 72 ? -8.865 5.803 5.093 1.00 85.69 72 ALA A C 1
ATOM 524 O O . ALA A 1 72 ? -8.295 5.850 4.003 1.00 85.69 72 ALA A O 1
ATOM 525 N N . SER A 1 73 ? -8.888 4.675 5.812 1.00 85.12 73 SER A N 1
ATOM 526 C CA . SER A 1 73 ? -8.225 3.438 5.382 1.00 85.12 73 SER A CA 1
ATOM 527 C C . SER A 1 73 ? -8.757 2.892 4.043 1.00 85.12 73 SER A C 1
ATOM 529 O O . SER A 1 73 ? -8.035 2.187 3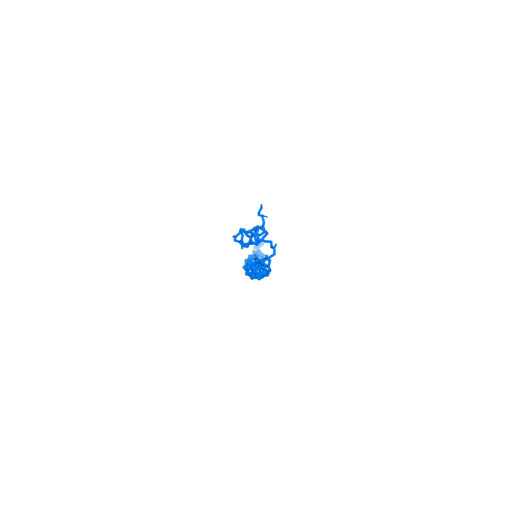.343 1.00 85.12 73 SER A O 1
ATOM 531 N N . ARG A 1 74 ? -10.006 3.213 3.671 1.00 82.81 74 ARG A N 1
ATOM 532 C CA . ARG A 1 74 ? -10.651 2.752 2.426 1.00 82.81 74 ARG A CA 1
ATOM 533 C C . ARG A 1 74 ? -10.448 3.710 1.255 1.00 82.81 74 ARG A C 1
ATOM 535 O O . ARG A 1 74 ? -10.476 3.265 0.115 1.00 82.81 74 ARG A O 1
ATOM 542 N N . GLN A 1 75 ? -10.275 5.000 1.532 1.00 74.69 75 GLN A N 1
ATOM 543 C CA . GLN A 1 75 ? -10.167 6.041 0.505 1.00 74.69 75 GLN A CA 1
ATOM 544 C C . GLN A 1 75 ? -8.720 6.241 0.018 1.00 74.69 75 GLN A C 1
ATOM 546 O O . GLN A 1 75 ? -8.516 6.765 -1.073 1.00 74.69 75 GLN A O 1
ATOM 551 N N . GLY A 1 76 ? -7.720 5.753 0.768 1.00 59.25 76 GLY A N 1
ATOM 552 C CA . GLY A 1 76 ? -6.312 6.078 0.516 1.00 59.25 76 GLY A CA 1
ATOM 553 C C . GLY A 1 76 ? -6.014 7.542 0.874 1.00 59.25 76 GLY A C 1
ATOM 554 O O . GLY A 1 76 ? -6.947 8.300 1.137 1.00 59.25 76 GLY A O 1
ATOM 555 N N . PRO A 1 77 ? -4.736 7.966 0.949 1.00 49.31 77 PRO A N 1
ATOM 556 C CA . PRO A 1 77 ? -4.434 9.382 1.138 1.00 49.31 77 PRO A CA 1
ATOM 557 C C . PRO A 1 77 ? -5.115 10.169 0.015 1.00 49.31 77 PRO A C 1
ATOM 559 O O . PRO A 1 77 ? -4.951 9.814 -1.153 1.00 49.31 77 PRO A O 1
ATOM 562 N N . LEU A 1 78 ? -5.924 11.153 0.420 1.00 46.78 78 LEU A N 1
ATOM 563 C CA . LEU A 1 78 ? -6.747 12.017 -0.425 1.00 46.78 78 LEU A CA 1
ATOM 564 C C . LEU A 1 78 ? -6.001 12.364 -1.721 1.00 46.78 78 LEU A C 1
ATOM 566 O O . LEU A 1 78 ? -4.890 12.896 -1.669 1.00 46.78 78 LEU A O 1
ATOM 570 N N . ALA A 1 79 ? -6.602 11.982 -2.848 1.00 39.19 79 ALA A N 1
ATOM 571 C CA . ALA A 1 79 ? -6.211 12.452 -4.171 1.00 39.19 79 ALA A CA 1
ATOM 572 C C . ALA A 1 79 ? -6.448 13.961 -4.296 1.00 39.19 79 ALA A C 1
ATOM 574 O O . ALA A 1 79 ? -7.422 14.450 -3.677 1.00 39.19 79 ALA A O 1
#

Radius of gyration: 28.95 Å; chains: 1; bounding box: 54×15×92 Å

Secondary structure (DSSP, 8-state):
---------TTHHHHHHHHHHHHHHHHHHHHHHHHHHHHHHHHHHHHHHHHHHHHHHHTTT-HHHHHHHHHHHHH-S--

Foldseek 3Di:
DDDDPPDDPPPPPVVVVVVVVVVVVVVVVVVVVVVVVVVVVVVLVVQLVVLQVVLVVCCVPPVPSSVVSNVCSVCTDDD

Sequence (79 aa):
MNTAVTSLPMTSAAAAAASTGAGLRRQFKQAGAVIWRALEAAGRARAQRHLLAFAAQCEALQPELAKELRAASRQGPLA

pLDDT: mean 76.41, std 16.66, range [36.72, 92.0]